Protein AF-A0A537D492-F1 (afdb_monomer_lite)

Secondary structure (DSSP, 8-state):
--------------------PPPPPGGGGGG---TTEEEEEEEEE-TTSS-TT--S-EEEEEEEE-SSTT--B-

Foldseek 3Di:
DDDPCDDPPPPPPPPDPPPPDDDDDQQVCQPDDDPQKHWPDWDWDAACRVHVVRRGIDTDIDIWHDPDPPDTDD

Structure (mmCIF, N/CA/C/O backbone):
data_AF-A0A537D492-F1
#
_entry.id   AF-A0A537D492-F1
#
loop_
_atom_site.group_PDB
_atom_site.id
_atom_site.type_symbol
_atom_site.label_atom_id
_atom_site.label_alt_id
_atom_site.label_comp_id
_atom_site.label_asym_id
_atom_site.label_entity_id
_atom_site.label_seq_id
_atom_site.pdbx_PDB_ins_code
_atom_site.Cartn_x
_atom_site.Cartn_y
_atom_site.Cartn_z
_atom_site.occupancy
_atom_site.B_iso_or_equiv
_atom_site.auth_seq_id
_atom_site.auth_comp_id
_atom_site.auth_asym_id
_atom_site.auth_atom_id
_atom_site.pdbx_PDB_model_num
ATOM 1 N N . MET A 1 1 ? 57.183 -48.040 2.642 1.00 38.91 1 MET A N 1
ATOM 2 C CA . MET A 1 1 ? 57.106 -46.576 2.823 1.00 38.91 1 MET A CA 1
ATOM 3 C C . MET A 1 1 ? 55.669 -46.148 2.555 1.00 38.91 1 MET A C 1
ATOM 5 O O . MET A 1 1 ? 55.179 -46.401 1.470 1.00 38.91 1 MET A O 1
ATOM 9 N N . LYS A 1 2 ? 55.011 -45.634 3.606 1.00 42.62 2 LYS A N 1
ATOM 10 C CA . LYS A 1 2 ? 53.725 -44.909 3.669 1.00 42.62 2 LYS A CA 1
ATOM 11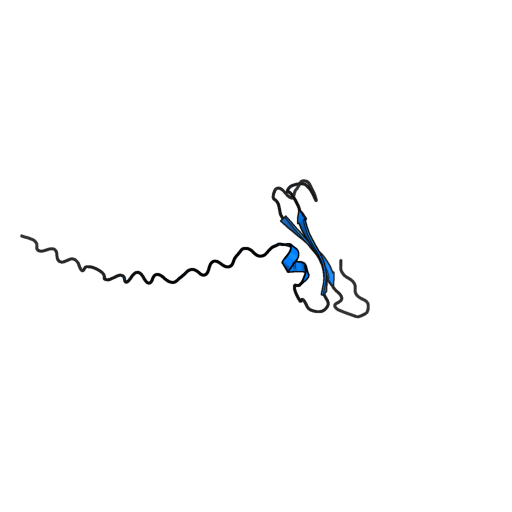 C C . LYS A 1 2 ? 52.558 -45.405 2.788 1.00 42.62 2 LYS A C 1
ATOM 13 O O . LYS A 1 2 ? 52.257 -44.846 1.742 1.00 42.62 2 LYS A O 1
ATOM 18 N N . GLN A 1 3 ? 51.810 -46.363 3.336 1.00 48.50 3 GLN A N 1
ATOM 19 C CA . GLN A 1 3 ? 50.356 -46.408 3.173 1.00 48.50 3 GLN A CA 1
ATOM 20 C C . GLN A 1 3 ? 49.779 -45.162 3.864 1.00 48.50 3 GLN A C 1
ATOM 22 O O . GLN A 1 3 ? 49.969 -44.989 5.067 1.00 48.50 3 GLN A O 1
ATOM 27 N N . SER A 1 4 ? 49.142 -44.264 3.113 1.00 47.00 4 SER A N 1
ATOM 28 C CA . SER A 1 4 ? 48.372 -43.149 3.676 1.00 47.00 4 SER A CA 1
ATOM 29 C C . SER A 1 4 ? 46.902 -43.390 3.368 1.00 47.00 4 SER A C 1
ATOM 31 O O . SER A 1 4 ? 46.325 -42.855 2.428 1.00 47.00 4 SER A O 1
ATOM 33 N N . THR A 1 5 ? 46.329 -44.293 4.158 1.00 50.41 5 THR A N 1
ATOM 34 C CA . THR A 1 5 ? 44.896 -44.555 4.246 1.00 50.41 5 THR A CA 1
ATOM 35 C C . THR A 1 5 ? 44.264 -43.394 5.012 1.00 50.41 5 THR A C 1
ATOM 37 O O . THR A 1 5 ? 44.033 -43.495 6.215 1.00 50.41 5 THR A O 1
ATOM 40 N N . LEU A 1 6 ? 44.049 -42.255 4.348 1.00 48.75 6 LEU A N 1
ATOM 41 C CA . LEU A 1 6 ? 43.241 -41.177 4.911 1.00 48.75 6 LEU A CA 1
ATOM 42 C C . LEU A 1 6 ? 41.806 -41.351 4.412 1.00 48.75 6 LEU A C 1
ATOM 44 O O . LEU A 1 6 ? 41.512 -41.197 3.230 1.00 48.75 6 LEU A O 1
ATOM 48 N N . ALA A 1 7 ? 40.976 -41.779 5.357 1.00 49.69 7 ALA A N 1
ATOM 49 C CA . ALA A 1 7 ? 39.555 -42.067 5.278 1.00 49.69 7 ALA A CA 1
ATOM 50 C C . ALA A 1 7 ? 38.797 -41.263 4.205 1.00 49.69 7 ALA A C 1
ATOM 52 O O . ALA A 1 7 ? 38.655 -40.043 4.298 1.00 49.69 7 ALA A O 1
ATOM 53 N N . LEU A 1 8 ? 38.255 -41.986 3.221 1.00 44.94 8 LEU A N 1
ATOM 54 C CA . LEU A 1 8 ? 37.217 -41.494 2.324 1.00 44.94 8 LEU A CA 1
ATOM 55 C C . LEU A 1 8 ? 35.969 -41.212 3.181 1.00 44.94 8 LEU A C 1
ATOM 57 O O . LEU A 1 8 ? 35.221 -42.122 3.538 1.00 44.94 8 LEU A O 1
ATOM 61 N N . LEU A 1 9 ? 35.787 -39.954 3.579 1.00 50.81 9 LEU A N 1
ATOM 62 C CA . LEU A 1 9 ? 34.555 -39.460 4.186 1.00 50.81 9 LEU A CA 1
ATOM 63 C C . LEU A 1 9 ? 33.419 -39.649 3.174 1.00 50.81 9 LEU A C 1
ATOM 65 O O . LEU A 1 9 ? 33.322 -38.929 2.182 1.00 50.81 9 LEU A O 1
ATOM 69 N N . VAL A 1 10 ? 32.569 -40.642 3.432 1.00 56.97 10 VAL A N 1
ATOM 70 C CA . VAL A 1 10 ? 31.273 -40.833 2.776 1.00 56.97 10 VAL A CA 1
ATOM 71 C C . VAL A 1 10 ? 30.372 -39.665 3.183 1.00 56.97 10 VAL A C 1
ATOM 73 O O . VAL A 1 10 ? 29.597 -39.751 4.131 1.00 56.97 10 VAL A O 1
ATOM 76 N N . ALA A 1 11 ? 30.505 -38.535 2.491 1.00 56.56 11 ALA A N 1
ATOM 77 C CA . ALA A 1 11 ? 29.533 -37.456 2.536 1.00 56.56 11 ALA A CA 1
ATOM 78 C C . ALA A 1 11 ? 28.446 -37.781 1.507 1.00 56.56 11 ALA A C 1
ATOM 80 O O . ALA A 1 11 ? 28.573 -37.474 0.323 1.00 56.56 11 ALA A O 1
ATOM 81 N N . GLY A 1 12 ? 27.400 -38.475 1.959 1.00 54.38 12 GLY A N 1
ATOM 82 C CA . GLY A 1 12 ? 26.186 -38.672 1.177 1.00 54.38 12 GLY A CA 1
ATOM 83 C C . GLY A 1 12 ? 25.624 -37.315 0.766 1.00 54.38 12 GLY A C 1
ATOM 84 O O . GLY A 1 12 ? 25.159 -36.546 1.605 1.00 54.38 12 GLY A O 1
ATOM 85 N N . ILE A 1 13 ? 25.699 -37.014 -0.528 1.00 64.31 13 ILE A N 1
ATOM 86 C CA . ILE A 1 13 ? 25.072 -35.844 -1.136 1.00 64.31 13 ILE A CA 1
ATOM 87 C C . ILE A 1 13 ? 23.567 -36.111 -1.108 1.00 64.31 13 ILE A C 1
ATOM 89 O O . ILE A 1 13 ? 23.011 -36.750 -2.000 1.00 64.31 13 ILE A O 1
ATOM 93 N N . VAL A 1 14 ? 22.906 -35.674 -0.038 1.00 60.28 14 VAL A N 1
ATOM 94 C CA . VAL A 1 14 ? 21.447 -35.655 0.041 1.00 60.28 14 VAL A CA 1
ATOM 95 C C . VAL A 1 14 ? 20.983 -34.543 -0.897 1.00 60.28 14 VAL A C 1
ATOM 97 O O . VAL A 1 14 ? 20.971 -33.368 -0.540 1.00 60.28 14 VAL A O 1
ATOM 100 N N . CYS A 1 15 ? 20.673 -34.902 -2.142 1.00 58.09 15 CYS A N 1
ATOM 101 C C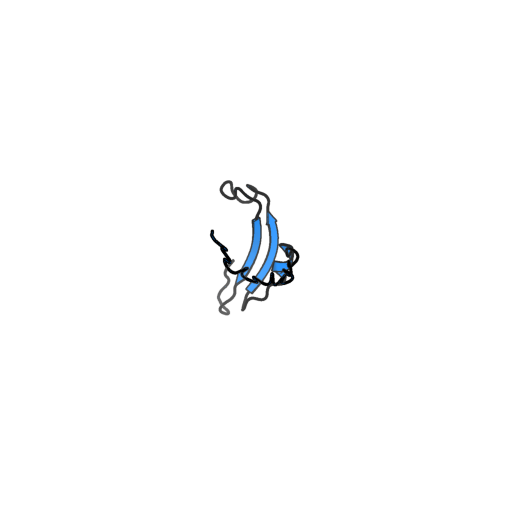A . CYS A 1 15 ? 20.054 -34.000 -3.105 1.00 58.09 15 CYS A CA 1
ATOM 102 C C . CYS A 1 15 ? 18.590 -33.800 -2.684 1.00 58.09 15 CYS A C 1
ATOM 104 O O . CYS A 1 15 ? 17.698 -34.528 -3.115 1.00 58.09 15 CYS A O 1
ATOM 106 N N . ALA A 1 16 ?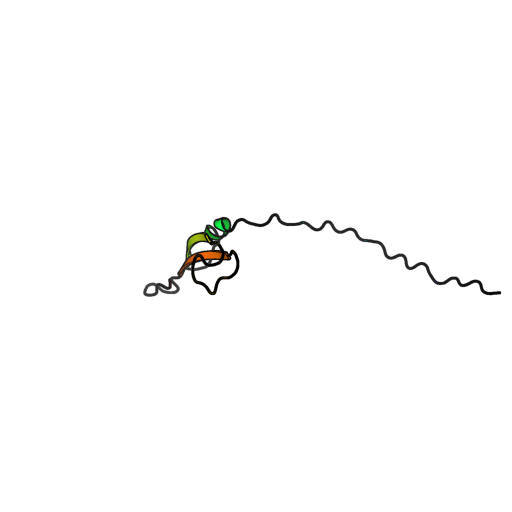 18.347 -32.876 -1.753 1.00 64.44 16 ALA A N 1
ATOM 107 C CA . ALA A 1 16 ? 16.993 -32.447 -1.434 1.00 64.44 16 ALA A CA 1
ATOM 108 C C . ALA A 1 16 ? 16.460 -31.616 -2.617 1.00 64.44 16 ALA A C 1
ATOM 110 O O . ALA A 1 16 ? 17.145 -30.679 -3.038 1.00 64.44 16 ALA A O 1
ATOM 111 N N . PRO A 1 17 ? 15.272 -31.921 -3.169 1.00 58.19 17 PRO A N 1
ATOM 112 C CA . PRO A 1 17 ? 14.665 -31.077 -4.186 1.00 58.19 17 PRO A CA 1
ATOM 113 C C . PRO A 1 17 ? 14.388 -29.707 -3.567 1.00 58.19 17 PRO A C 1
ATOM 115 O O . PRO A 1 17 ? 13.566 -29.566 -2.659 1.00 58.19 17 PRO A O 1
ATOM 118 N N . THR A 1 18 ? 15.088 -28.686 -4.047 1.00 61.88 18 THR A N 1
ATOM 119 C CA . THR A 1 18 ? 14.729 -27.301 -3.776 1.00 61.88 18 THR A CA 1
ATOM 120 C C . THR A 1 18 ? 13.416 -27.036 -4.508 1.00 61.88 18 THR A C 1
ATOM 122 O O . THR A 1 18 ? 13.392 -26.814 -5.716 1.00 61.88 18 THR A O 1
ATOM 125 N N . TYR A 1 19 ? 12.292 -27.105 -3.791 1.00 59.84 19 TYR A N 1
ATOM 126 C CA . TYR A 1 19 ? 11.023 -26.584 -4.292 1.00 59.84 19 TYR A CA 1
ATOM 127 C C . TYR A 1 19 ? 11.185 -25.072 -4.476 1.00 59.84 19 TYR A C 1
ATOM 129 O O . TYR A 1 19 ? 10.997 -24.291 -3.546 1.00 59.84 19 TYR A O 1
ATOM 137 N N . ALA A 1 20 ? 11.595 -24.654 -5.672 1.00 59.59 20 ALA A N 1
ATOM 138 C CA . ALA A 1 20 ? 11.540 -23.262 -6.073 1.00 59.59 20 ALA A CA 1
ATOM 139 C C . ALA A 1 20 ? 10.060 -22.906 -6.243 1.00 59.59 20 ALA A C 1
ATOM 141 O O . ALA A 1 20 ? 9.428 -23.286 -7.229 1.00 59.59 20 ALA A O 1
ATOM 142 N N . ALA A 1 21 ? 9.484 -22.224 -5.252 1.00 62.94 21 ALA A N 1
ATOM 143 C CA . ALA A 1 21 ? 8.185 -21.595 -5.428 1.00 62.94 21 ALA A CA 1
ATOM 144 C C . ALA A 1 21 ? 8.296 -20.608 -6.599 1.00 62.94 21 ALA A C 1
ATOM 146 O O . ALA A 1 21 ? 9.231 -19.803 -6.646 1.00 62.94 21 ALA A O 1
ATOM 147 N N . ALA A 1 22 ? 7.371 -20.689 -7.559 1.00 63.56 22 ALA A N 1
ATOM 148 C CA . ALA A 1 22 ? 7.288 -19.691 -8.615 1.00 63.56 22 ALA A CA 1
ATOM 149 C C . ALA A 1 22 ? 7.147 -18.297 -7.974 1.00 63.56 22 ALA A C 1
ATOM 151 O O . ALA A 1 22 ? 6.453 -18.169 -6.958 1.00 63.56 22 ALA A O 1
ATOM 152 N N . PRO A 1 23 ? 7.796 -17.256 -8.525 1.00 69.31 23 PRO A N 1
ATOM 153 C CA . PRO A 1 23 ? 7.647 -15.911 -7.995 1.00 69.31 23 PRO A CA 1
ATOM 154 C C . PRO A 1 23 ? 6.170 -15.517 -8.080 1.00 69.31 23 PRO A C 1
ATOM 156 O O . PRO A 1 23 ? 5.578 -15.537 -9.159 1.00 69.31 23 PRO A O 1
ATOM 159 N N . MET A 1 24 ? 5.560 -15.194 -6.937 1.00 85.44 24 MET A N 1
ATOM 160 C CA . MET A 1 24 ? 4.197 -14.668 -6.926 1.00 85.44 24 MET A CA 1
ATOM 161 C C . MET A 1 24 ? 4.172 -13.302 -7.611 1.00 85.44 24 MET A C 1
ATOM 163 O O . MET A 1 24 ? 5.086 -12.492 -7.445 1.00 85.44 24 MET A O 1
ATOM 167 N N . SER A 1 25 ? 3.117 -13.049 -8.382 1.00 91.50 25 SER A N 1
ATOM 168 C CA . SER A 1 25 ? 2.888 -11.744 -8.996 1.00 91.50 25 SER A CA 1
ATOM 169 C C . SER A 1 25 ? 2.531 -10.706 -7.928 1.00 91.50 25 SER A C 1
ATOM 171 O O . SER A 1 25 ? 1.911 -11.038 -6.915 1.00 91.50 25 SER A O 1
ATOM 173 N N . CYS A 1 26 ? 2.897 -9.441 -8.150 1.00 94.44 26 CYS A N 1
ATOM 174 C CA . CYS A 1 26 ? 2.579 -8.342 -7.228 1.00 94.44 26 CYS A CA 1
ATOM 175 C C . CYS A 1 26 ? 1.064 -8.226 -7.002 1.00 94.44 26 CYS A C 1
ATOM 177 O O . CYS A 1 26 ? 0.609 -8.027 -5.880 1.00 94.44 26 CYS A O 1
ATOM 179 N N . GLU A 1 27 ? 0.283 -8.452 -8.054 1.00 95.00 27 GLU A N 1
ATOM 180 C CA . GLU A 1 27 ? -1.176 -8.440 -8.063 1.00 95.00 27 GLU A CA 1
ATOM 181 C C . GLU A 1 27 ? -1.774 -9.450 -7.075 1.00 95.00 27 GLU A C 1
ATOM 183 O O . GLU A 1 27 ? -2.844 -9.208 -6.520 1.00 95.00 27 GLU A O 1
ATOM 188 N N . SER A 1 28 ? -1.070 -10.552 -6.788 1.00 95.12 28 SER A N 1
ATOM 189 C CA . SER A 1 28 ? -1.530 -11.558 -5.822 1.00 95.12 28 SER A CA 1
ATOM 190 C C . SER A 1 28 ? -1.656 -10.993 -4.400 1.00 95.12 28 SER A C 1
ATOM 192 O O . SER A 1 28 ? -2.465 -11.491 -3.619 1.00 95.12 28 SER A O 1
ATOM 194 N N . LEU A 1 29 ? -0.922 -9.922 -4.059 1.00 94.75 29 LEU A N 1
ATOM 195 C CA . LEU A 1 29 ? -1.031 -9.268 -2.748 1.00 94.75 29 LEU A CA 1
ATOM 196 C C . LEU A 1 29 ? -2.382 -8.573 -2.546 1.00 94.75 29 LEU A C 1
ATOM 198 O O . LEU A 1 29 ? -2.749 -8.329 -1.401 1.00 94.75 29 LEU A O 1
ATOM 202 N N . ALA A 1 30 ? -3.153 -8.305 -3.606 1.00 95.12 30 ALA A N 1
ATOM 203 C CA . ALA A 1 30 ? -4.511 -7.777 -3.465 1.00 95.12 30 ALA A CA 1
ATOM 204 C C . ALA A 1 30 ? -5.435 -8.731 -2.683 1.00 95.12 30 ALA A C 1
ATOM 206 O O . ALA A 1 30 ? -6.389 -8.283 -2.055 1.00 95.12 30 ALA A O 1
ATOM 207 N N . GLY A 1 31 ? -5.138 -10.037 -2.693 1.00 93.69 31 GLY A N 1
ATOM 208 C CA . GLY A 1 31 ? -5.871 -11.054 -1.938 1.00 93.69 31 GLY A CA 1
ATOM 209 C C . GLY A 1 31 ? -5.314 -11.340 -0.540 1.00 93.69 31 GLY A C 1
ATOM 210 O O . GLY A 1 31 ? -5.778 -12.276 0.109 1.00 93.69 31 GLY A O 1
ATOM 211 N N . LEU A 1 32 ? -4.303 -10.597 -0.073 1.00 95.12 32 LEU A N 1
ATOM 212 C CA . LEU A 1 32 ? -3.693 -10.843 1.231 1.00 95.12 32 LEU A CA 1
ATOM 213 C C . LEU A 1 32 ? -4.656 -10.445 2.354 1.00 95.12 32 LEU A C 1
ATOM 215 O O . LEU A 1 32 ? -5.019 -9.280 2.507 1.00 95.12 32 LEU A O 1
ATOM 219 N N . HIS A 1 33 ? -5.040 -11.423 3.169 1.00 94.56 33 HIS A N 1
ATOM 220 C CA . HIS A 1 33 ? -5.920 -11.190 4.302 1.00 94.56 33 HIS A CA 1
ATOM 221 C C . HIS A 1 33 ? -5.123 -10.695 5.512 1.00 94.56 33 HIS A C 1
ATOM 223 O O . HIS A 1 33 ? -4.319 -11.429 6.088 1.00 94.56 33 HIS A O 1
ATOM 229 N N . LEU A 1 34 ? -5.380 -9.450 5.900 1.00 95.75 34 LEU A N 1
ATOM 230 C CA . LEU A 1 34 ? -4.923 -8.850 7.148 1.00 95.75 34 LEU A CA 1
ATOM 231 C C . LEU A 1 34 ? -6.154 -8.382 7.937 1.00 95.75 34 LEU A C 1
ATOM 233 O O . LEU A 1 34 ? -7.132 -7.949 7.322 1.00 95.75 34 LEU A O 1
ATOM 237 N N . PRO A 1 35 ? -6.128 -8.458 9.278 1.00 96.56 35 PRO A N 1
ATOM 238 C CA . PRO A 1 35 ? -7.247 -8.014 10.098 1.00 96.56 35 PRO A CA 1
ATOM 239 C C . PRO A 1 35 ? -7.557 -6.541 9.828 1.00 96.56 35 PRO A C 1
ATOM 241 O O . PRO A 1 35 ? -6.650 -5.721 9.662 1.00 96.56 35 PRO A O 1
ATOM 244 N N . ASP A 1 36 ? -8.850 -6.238 9.739 1.00 96.19 36 ASP A N 1
ATOM 245 C CA . ASP A 1 36 ? -9.386 -4.884 9.579 1.00 96.19 36 ASP A CA 1
ATOM 246 C C . ASP A 1 36 ? -8.790 -4.085 8.408 1.00 96.19 36 ASP A C 1
ATOM 248 O O . ASP A 1 36 ? -8.792 -2.855 8.411 1.00 96.19 36 ASP A O 1
ATOM 252 N N . THR A 1 37 ? -8.254 -4.776 7.401 1.00 97.50 37 THR A N 1
ATOM 253 C CA . THR A 1 37 ? -7.506 -4.165 6.304 1.00 97.50 37 THR A CA 1
ATOM 254 C C . THR A 1 37 ? -8.158 -4.500 4.973 1.00 97.50 37 THR A C 1
ATOM 256 O O . THR A 1 37 ? -8.498 -5.646 4.695 1.00 97.50 37 THR A O 1
ATOM 259 N N . THR A 1 38 ? -8.302 -3.496 4.115 1.00 96.69 38 THR A N 1
ATOM 260 C CA . THR A 1 38 ? -8.715 -3.671 2.720 1.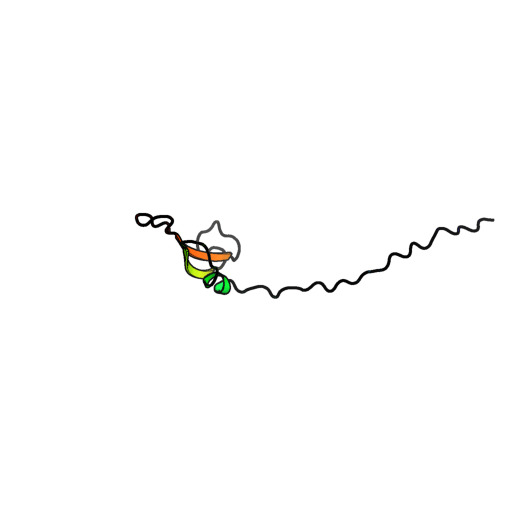00 96.69 38 THR A CA 1
ATOM 261 C C . THR A 1 38 ? -7.595 -3.193 1.817 1.00 96.69 38 THR A C 1
ATOM 263 O O . THR A 1 38 ? -7.238 -2.019 1.857 1.00 96.69 38 THR A O 1
ATOM 266 N N . ILE A 1 39 ? -7.038 -4.083 0.999 1.00 97.56 39 ILE A N 1
ATOM 267 C CA . ILE A 1 39 ? -6.055 -3.713 -0.022 1.00 97.56 39 ILE A CA 1
ATOM 268 C C . ILE A 1 39 ? -6.815 -3.329 -1.290 1.00 97.56 39 ILE A C 1
ATOM 270 O O . ILE A 1 39 ? -7.532 -4.140 -1.868 1.00 97.56 39 ILE A O 1
ATOM 274 N N . THR A 1 40 ? -6.661 -2.084 -1.729 1.00 95.62 40 THR A N 1
ATOM 275 C CA . THR A 1 40 ? -7.363 -1.540 -2.902 1.00 95.62 40 THR A CA 1
ATOM 276 C C . THR A 1 40 ? -6.505 -1.618 -4.162 1.00 95.62 40 THR A C 1
ATOM 278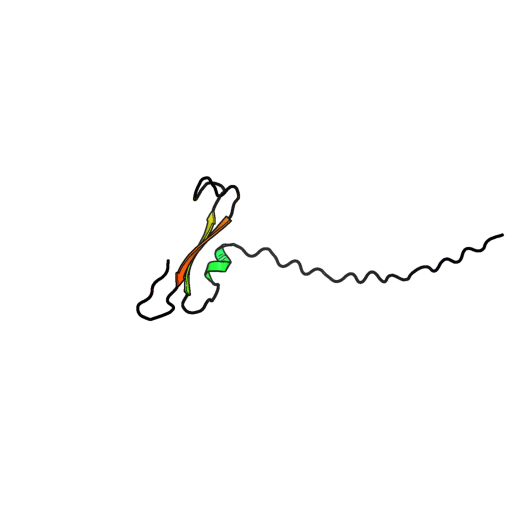 O O . THR A 1 40 ? -7.014 -1.566 -5.279 1.00 95.62 40 THR A O 1
ATOM 281 N N . THR A 1 41 ? -5.181 -1.698 -4.021 1.00 95.06 41 THR A N 1
ATOM 282 C CA . THR A 1 41 ? -4.257 -1.727 -5.158 1.00 95.06 41 THR A CA 1
ATOM 283 C C . THR A 1 41 ? -3.018 -2.529 -4.806 1.00 95.06 41 THR A C 1
ATOM 285 O O . THR A 1 41 ? -2.428 -2.314 -3.751 1.00 95.06 41 THR A O 1
ATOM 288 N N . ALA A 1 42 ? -2.600 -3.400 -5.719 1.00 96.62 42 ALA A N 1
ATOM 289 C CA . ALA A 1 42 ? -1.291 -4.034 -5.716 1.00 96.62 42 ALA A CA 1
ATOM 290 C C . ALA A 1 42 ? -0.796 -4.075 -7.164 1.00 96.62 42 ALA A C 1
ATOM 292 O O . ALA A 1 42 ? -1.332 -4.819 -7.982 1.00 96.62 42 ALA A O 1
ATOM 293 N N . THR A 1 43 ? 0.161 -3.214 -7.507 1.00 95.19 43 THR A N 1
ATOM 294 C CA . THR A 1 43 ? 0.651 -3.077 -8.888 1.00 95.19 43 THR A CA 1
ATOM 295 C C . THR A 1 43 ? 2.150 -2.856 -8.929 1.00 95.19 43 THR A C 1
ATOM 297 O O . THR A 1 43 ? 2.710 -2.145 -8.089 1.00 95.19 43 THR A O 1
ATOM 300 N N . VAL A 1 44 ? 2.796 -3.403 -9.953 1.00 94.31 44 VAL A N 1
ATOM 301 C CA . VAL A 1 44 ? 4.206 -3.126 -10.225 1.00 94.31 44 VAL A CA 1
ATOM 302 C C . VAL A 1 44 ? 4.375 -1.659 -10.631 1.00 94.31 44 VAL A C 1
ATOM 304 O O . VAL A 1 44 ? 3.673 -1.159 -11.506 1.00 94.31 44 VAL A O 1
ATOM 307 N N . VAL A 1 45 ? 5.321 -0.971 -9.997 1.00 93.31 45 VAL A N 1
ATOM 308 C CA . VAL A 1 45 ? 5.732 0.395 -10.324 1.00 93.31 45 VAL A CA 1
ATOM 309 C C . VAL A 1 45 ? 7.194 0.398 -10.747 1.00 93.31 45 VAL A C 1
ATOM 311 O O . VAL A 1 45 ? 8.054 -0.168 -10.073 1.00 93.31 45 VAL A O 1
ATOM 314 N N . SER A 1 46 ? 7.478 1.028 -11.881 1.00 91.94 46 SER A N 1
ATOM 315 C CA . SER A 1 46 ? 8.838 1.158 -12.404 1.00 91.94 46 SER A CA 1
ATOM 316 C C . SER A 1 46 ? 9.701 2.052 -11.511 1.00 91.94 46 SER A C 1
ATOM 318 O O . SER A 1 46 ? 9.191 2.937 -10.818 1.00 91.94 46 SER A O 1
ATOM 320 N N . ALA A 1 47 ? 11.021 1.867 -11.581 1.00 91.62 47 ALA A N 1
ATOM 321 C CA . ALA A 1 47 ? 11.980 2.783 -10.968 1.00 91.62 47 ALA A CA 1
ATOM 322 C C . ALA A 1 47 ? 11.673 4.244 -11.351 1.00 91.62 47 ALA A C 1
ATOM 324 O O . ALA A 1 47 ? 11.404 4.551 -12.512 1.00 91.62 47 ALA A O 1
ATOM 325 N N . GLY A 1 48 ? 11.688 5.137 -10.366 1.00 87.75 48 GLY A N 1
ATOM 326 C CA . GLY A 1 48 ? 11.466 6.572 -10.525 1.00 87.75 48 GLY A CA 1
ATOM 327 C C . GLY A 1 48 ? 10.011 6.995 -10.746 1.00 87.75 48 GLY A C 1
ATOM 328 O O . GLY A 1 48 ? 9.744 8.193 -10.751 1.00 87.75 48 GLY A O 1
ATOM 329 N N . ALA A 1 49 ? 9.062 6.062 -10.898 1.00 87.94 49 ALA A N 1
ATOM 330 C CA . ALA A 1 49 ? 7.675 6.394 -11.242 1.00 87.94 49 ALA A CA 1
ATOM 331 C C . ALA A 1 49 ? 6.886 7.052 -10.095 1.00 87.94 49 ALA A C 1
ATOM 333 O O . ALA A 1 49 ? 5.969 7.826 -10.353 1.00 87.94 49 ALA A O 1
ATOM 334 N N . PHE A 1 50 ? 7.217 6.742 -8.835 1.00 79.75 50 PHE A N 1
ATOM 335 C CA . PHE A 1 50 ? 6.530 7.300 -7.661 1.00 79.75 50 PHE A CA 1
ATOM 336 C C . PHE A 1 50 ? 7.258 8.527 -7.095 1.00 79.75 50 PHE A C 1
ATOM 338 O O . PHE A 1 50 ? 6.645 9.544 -6.785 1.00 79.75 50 PHE A O 1
ATOM 345 N N . ASN A 1 51 ? 8.582 8.436 -6.988 1.00 81.06 51 ASN A N 1
ATOM 346 C CA . ASN A 1 51 ? 9.487 9.520 -6.631 1.00 81.06 51 ASN A CA 1
ATOM 347 C C . ASN A 1 51 ? 10.915 9.145 -7.050 1.00 81.06 51 ASN A C 1
ATOM 349 O O . ASN A 1 51 ? 11.250 7.968 -7.188 1.00 81.06 51 ASN A O 1
AT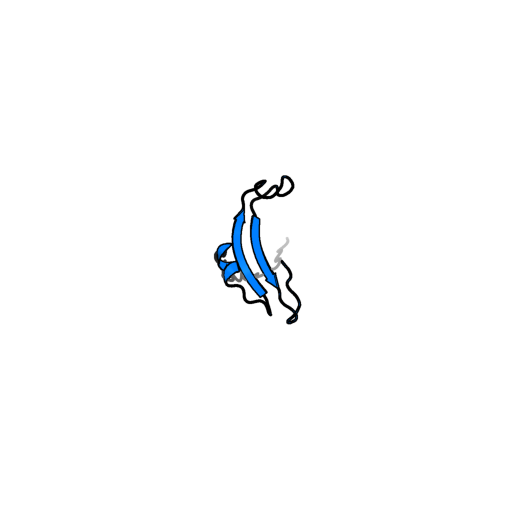OM 353 N N . SER A 1 52 ? 11.783 10.146 -7.193 1.00 79.75 52 SER A N 1
ATOM 354 C CA . SER A 1 52 ? 13.170 9.978 -7.651 1.00 79.75 52 SER A CA 1
ATOM 355 C C . SER A 1 52 ? 14.067 9.160 -6.710 1.00 79.75 52 SER A C 1
ATOM 357 O O . SER A 1 52 ? 15.153 8.762 -7.119 1.00 79.75 52 SER A O 1
ATOM 359 N N . ALA A 1 53 ? 13.628 8.875 -5.476 1.00 84.25 53 ALA A N 1
ATOM 360 C CA . ALA A 1 53 ? 14.363 8.017 -4.541 1.00 84.25 53 ALA A CA 1
ATOM 361 C C . ALA A 1 53 ? 14.097 6.514 -4.747 1.00 84.25 53 ALA A C 1
ATOM 363 O O . ALA A 1 53 ? 14.882 5.686 -4.287 1.00 84.25 53 ALA A O 1
ATOM 364 N N . ILE A 1 54 ? 13.011 6.142 -5.432 1.00 83.31 54 ILE A N 1
ATOM 365 C CA . ILE A 1 54 ? 12.753 4.747 -5.799 1.00 83.31 54 ILE A CA 1
ATOM 366 C C . ILE A 1 54 ? 13.602 4.449 -7.033 1.00 83.31 54 ILE A C 1
ATOM 368 O O . ILE A 1 54 ? 13.233 4.791 -8.149 1.00 83.31 54 ILE A O 1
ATOM 372 N N . VAL A 1 55 ? 14.771 3.844 -6.837 1.00 91.81 55 VAL A N 1
ATOM 373 C CA . VAL A 1 55 ? 15.747 3.590 -7.917 1.00 91.81 55 VAL A CA 1
ATOM 374 C C . VAL A 1 55 ? 15.597 2.216 -8.575 1.00 91.81 55 VAL A C 1
ATOM 376 O O . VAL A 1 55 ? 16.323 1.891 -9.510 1.00 91.81 55 VAL A O 1
ATOM 379 N N . THR A 1 56 ? 14.643 1.406 -8.118 1.00 92.81 56 THR A N 1
ATOM 380 C CA . THR A 1 56 ? 14.341 0.077 -8.658 1.00 92.81 56 THR A CA 1
ATOM 381 C C . THR A 1 56 ? 12.839 -0.113 -8.824 1.00 92.81 56 THR A C 1
ATOM 383 O O . THR A 1 56 ? 12.033 0.593 -8.221 1.00 92.81 56 THR A O 1
ATOM 386 N N . THR A 1 57 ? 12.453 -1.078 -9.654 1.00 92.38 57 THR A N 1
ATOM 387 C CA . THR A 1 57 ? 11.060 -1.523 -9.755 1.00 92.38 57 THR A CA 1
ATOM 388 C C . THR A 1 57 ? 10.583 -2.068 -8.407 1.00 92.38 57 THR A C 1
ATOM 390 O O . THR A 1 57 ? 11.297 -2.838 -7.762 1.00 92.38 57 THR A O 1
ATOM 393 N N . ALA A 1 58 ? 9.373 -1.695 -7.994 1.00 91.38 58 ALA A N 1
ATOM 394 C CA . ALA A 1 58 ? 8.770 -2.106 -6.729 1.00 91.38 58 ALA A CA 1
ATOM 395 C C . ALA A 1 58 ? 7.313 -2.555 -6.920 1.00 91.38 58 ALA A C 1
ATOM 397 O O . ALA A 1 58 ? 6.689 -2.272 -7.938 1.00 91.38 58 ALA A O 1
ATOM 398 N N . CYS A 1 59 ? 6.754 -3.249 -5.928 1.00 93.44 59 CYS A N 1
ATOM 399 C CA . CYS A 1 59 ? 5.324 -3.545 -5.854 1.00 93.44 59 CYS A CA 1
ATOM 400 C C . CYS A 1 59 ? 4.667 -2.496 -4.955 1.00 93.44 59 CYS A C 1
ATOM 402 O O . CYS A 1 59 ? 4.934 -2.452 -3.754 1.00 93.44 59 CYS A O 1
ATOM 404 N N . ARG A 1 60 ? 3.840 -1.620 -5.530 1.00 93.62 60 ARG A N 1
ATOM 405 C CA . ARG A 1 60 ? 3.091 -0.633 -4.754 1.00 93.62 60 ARG A CA 1
ATOM 406 C C . ARG A 1 60 ? 1.804 -1.272 -4.265 1.00 93.62 60 ARG A C 1
ATOM 408 O O . ARG A 1 60 ? 0.942 -1.614 -5.073 1.00 93.62 60 ARG A O 1
ATOM 415 N N . VAL A 1 61 ? 1.671 -1.353 -2.949 1.00 95.50 61 VAL A N 1
ATOM 416 C CA . VAL A 1 61 ? 0.450 -1.793 -2.278 1.00 95.50 61 VAL A CA 1
ATOM 417 C C . VAL A 1 61 ? -0.181 -0.588 -1.596 1.00 95.50 61 VAL A C 1
ATOM 419 O O . VAL A 1 61 ? 0.512 0.187 -0.942 1.00 95.50 61 VAL A O 1
ATOM 422 N N . ALA A 1 62 ? -1.480 -0.402 -1.783 1.00 96.06 62 ALA A N 1
ATOM 423 C CA . ALA A 1 62 ? -2.247 0.647 -1.127 1.00 96.06 62 ALA A CA 1
ATOM 424 C C . ALA A 1 62 ? -3.576 0.077 -0.639 1.00 96.06 62 ALA A C 1
ATOM 426 O O . ALA A 1 62 ? -4.166 -0.791 -1.286 1.00 96.06 62 ALA A O 1
ATOM 427 N N . GLY A 1 63 ? -4.050 0.576 0.493 1.00 96.69 63 GLY A N 1
ATOM 428 C CA . GLY A 1 63 ? -5.246 0.065 1.137 1.00 96.69 63 GLY A CA 1
ATOM 429 C C . GLY A 1 63 ? -5.721 0.971 2.255 1.00 96.69 63 GLY A C 1
ATOM 430 O O . GLY A 1 63 ? -5.280 2.109 2.375 1.00 96.69 63 GLY A O 1
ATOM 431 N N . SER A 1 64 ? -6.638 0.456 3.059 1.00 97.12 64 SER A N 1
ATOM 432 C CA . SER A 1 64 ? -7.124 1.113 4.262 1.00 97.12 64 SER A CA 1
ATOM 433 C C . SER A 1 64 ? -7.125 0.154 5.437 1.00 97.12 64 SER A C 1
ATOM 435 O O . SER A 1 64 ? -7.522 -0.999 5.268 1.00 97.12 64 SER A O 1
ATOM 437 N N . ILE A 1 65 ? -6.742 0.635 6.616 1.00 97.62 65 ILE A N 1
ATOM 438 C CA . ILE A 1 65 ? -6.750 -0.137 7.865 1.00 97.62 65 ILE A CA 1
ATOM 439 C C . ILE A 1 65 ? -7.723 0.526 8.849 1.00 97.62 65 ILE A C 1
ATOM 441 O O . ILE A 1 65 ? -7.678 1.743 9.039 1.00 97.62 65 ILE A O 1
ATOM 445 N N . LYS A 1 66 ? -8.600 -0.270 9.471 1.00 97.00 66 LYS A N 1
ATOM 446 C CA . LYS A 1 66 ? -9.707 0.174 10.333 1.00 97.00 66 LYS A CA 1
ATOM 447 C C . LYS A 1 66 ? -9.686 -0.517 11.710 1.00 97.00 66 LYS A C 1
ATOM 449 O O . LYS A 1 66 ? -10.565 -1.315 12.014 1.00 97.00 66 LYS A O 1
ATOM 454 N N . PRO A 1 67 ? -8.723 -0.204 12.593 1.00 95.12 67 PRO A N 1
ATOM 455 C CA . PRO A 1 67 ? -8.588 -0.901 13.878 1.00 95.12 67 PRO A CA 1
ATOM 456 C C . PRO A 1 67 ? -9.776 -0.675 14.833 1.00 95.12 67 PRO A C 1
ATOM 458 O O . PRO A 1 67 ? -10.025 -1.479 15.727 1.00 95.12 67 PRO A O 1
ATOM 461 N N . THR A 1 68 ? -10.506 0.433 14.675 1.00 96.44 68 THR A N 1
ATOM 462 C CA . THR A 1 68 ? -11.730 0.752 15.424 1.00 96.44 68 THR A CA 1
ATOM 463 C C . THR A 1 68 ? -12.769 1.393 14.500 1.00 96.44 68 THR A C 1
ATOM 465 O O . THR A 1 68 ? -12.456 1.839 13.394 1.00 96.44 68 THR A O 1
ATOM 468 N N . SER A 1 69 ? -14.027 1.479 14.949 1.00 94.31 69 SER A N 1
ATOM 469 C CA . SER A 1 69 ? -15.131 2.018 14.132 1.00 94.31 69 SER A CA 1
ATOM 470 C C . SER A 1 69 ? -14.938 3.476 13.692 1.00 94.31 69 SER A C 1
ATOM 472 O O . SER A 1 69 ? -15.439 3.846 12.634 1.00 94.31 69 SER A O 1
ATOM 474 N N . ASP A 1 70 ? -14.173 4.272 14.436 1.00 95.38 70 ASP A N 1
ATOM 475 C CA . ASP A 1 70 ? -13.895 5.683 14.127 1.00 95.38 70 ASP A CA 1
ATOM 476 C C . ASP A 1 70 ? -12.568 5.895 13.367 1.00 95.38 70 ASP A C 1
ATOM 478 O O . ASP A 1 70 ? -12.313 6.964 12.828 1.00 95.38 70 ASP A O 1
ATOM 482 N N . SER A 1 71 ? -11.722 4.865 13.259 1.00 96.12 71 SER A N 1
ATOM 483 C CA . SER A 1 71 ? -10.405 4.982 12.620 1.00 96.12 71 SER A CA 1
ATOM 484 C C . SER A 1 71 ? -10.436 4.622 11.126 1.00 96.12 71 SER A C 1
ATOM 486 O O . SER A 1 71 ? -11.188 3.734 10.712 1.00 96.12 71 SER A O 1
ATOM 488 N N . ASP A 1 72 ? -9.611 5.305 10.327 1.00 95.75 72 ASP A N 1
ATOM 489 C CA . ASP A 1 72 ? -9.297 5.010 8.920 1.00 95.75 72 ASP A CA 1
ATOM 490 C C . ASP A 1 72 ? -7.850 5.458 8.635 1.00 95.75 72 ASP A C 1
ATOM 492 O O . ASP A 1 72 ? -7.527 6.640 8.748 1.00 95.75 72 ASP A O 1
ATOM 496 N N . ILE A 1 73 ? -6.962 4.510 8.327 1.00 96.50 73 ILE A N 1
ATOM 497 C CA . ILE A 1 73 ? -5.545 4.747 7.993 1.00 96.50 73 ILE A CA 1
ATOM 498 C C . ILE A 1 73 ? -5.342 4.399 6.516 1.00 96.50 73 ILE A C 1
ATOM 500 O O . ILE A 1 73 ? -5.817 3.344 6.098 1.00 96.50 73 ILE A O 1
ATOM 504 N N . ARG A 1 74 ? -4.647 5.243 5.741 1.00 94.19 74 ARG A N 1
ATOM 505 C CA . ARG A 1 74 ? -4.478 5.133 4.277 1.00 94.19 74 ARG A CA 1
ATOM 506 C C . ARG A 1 74 ? -3.020 5.223 3.847 1.00 94.19 74 ARG A C 1
ATOM 508 O O . ARG A 1 74 ? -2.298 6.051 4.445 1.00 94.19 74 ARG A O 1
#

Sequence (74 aa):
MKQSTLALLVAGIVCAPTYAAAPMSCESLAGLHLPDTTITTATVVSAGAFNSAIVTTACRVAGSIKPTSDSDIR

Radius of gyration: 25.4 Å; chains: 1; bounding box: 72×57×28 Å

pLDDT: mean 81.4, std 18.45, range [38.91, 97.62]